Protein AF-A0A3D5GKP1-F1 (afdb_monomer_lite)

Structure (mmCIF, N/CA/C/O backbone):
data_AF-A0A3D5GKP1-F1
#
_entry.id   AF-A0A3D5GKP1-F1
#
loop_
_atom_site.group_PDB
_atom_site.id
_atom_site.type_symbol
_atom_site.label_atom_id
_atom_site.label_alt_id
_atom_site.label_comp_id
_atom_site.label_asym_id
_atom_site.label_entity_id
_atom_site.label_seq_id
_atom_site.pdbx_PDB_ins_code
_atom_site.Cartn_x
_atom_site.Cartn_y
_atom_site.Cartn_z
_atom_site.occupancy
_atom_site.B_iso_or_equiv
_atom_site.auth_seq_id
_atom_site.auth_comp_id
_atom_site.auth_asym_id
_atom_site.auth_atom_id
_atom_site.pdbx_PDB_model_num
ATOM 1 N N . MET A 1 1 ? -3.649 1.826 1.862 1.00 92.06 1 MET A N 1
ATOM 2 C CA . MET A 1 1 ? -2.564 1.734 0.867 1.00 92.06 1 MET A CA 1
ATOM 3 C C . MET A 1 1 ? -1.836 3.068 0.798 1.00 92.06 1 MET A C 1
ATOM 5 O O . MET A 1 1 ? -2.503 4.095 0.767 1.00 92.06 1 MET A O 1
ATOM 9 N N . CYS A 1 2 ? -0.503 3.052 0.825 1.00 93.12 2 CYS A N 1
ATOM 10 C CA . CYS A 1 2 ? 0.347 4.232 0.649 1.00 93.12 2 CYS A CA 1
ATOM 11 C C . CYS A 1 2 ? 1.136 4.045 -0.649 1.00 93.12 2 CYS A C 1
ATOM 13 O O . CYS A 1 2 ? 1.860 3.061 -0.780 1.00 93.12 2 CYS A O 1
ATOM 15 N N . LEU A 1 3 ? 0.930 4.939 -1.609 1.00 94.88 3 LEU A N 1
ATOM 16 C CA . LEU A 1 3 ? 1.607 4.948 -2.898 1.00 94.88 3 LEU A CA 1
ATOM 17 C C . LEU A 1 3 ? 2.667 6.040 -2.878 1.00 94.88 3 LEU A C 1
ATOM 19 O O . LEU A 1 3 ? 2.358 7.182 -2.539 1.00 94.88 3 LEU A O 1
ATOM 23 N N . VAL A 1 4 ? 3.886 5.694 -3.273 1.00 93.50 4 VAL A N 1
ATOM 24 C CA . VAL A 1 4 ? 4.948 6.659 -3.560 1.00 93.50 4 VAL A CA 1
ATOM 25 C C . VAL A 1 4 ? 5.076 6.721 -5.077 1.00 93.50 4 VAL A C 1
ATOM 27 O O . VAL A 1 4 ? 5.301 5.692 -5.710 1.00 93.50 4 VAL A O 1
ATOM 30 N N . GLY A 1 5 ? 4.855 7.901 -5.651 1.00 91.81 5 GLY A N 1
ATOM 31 C CA . GLY A 1 5 ? 5.022 8.159 -7.077 1.00 91.81 5 GLY A CA 1
ATOM 32 C C . GLY A 1 5 ? 6.491 8.159 -7.498 1.00 91.81 5 GLY A C 1
ATOM 33 O O . GLY A 1 5 ? 7.372 7.736 -6.750 1.00 91.81 5 GLY A O 1
ATOM 34 N N . ASP A 1 6 ? 6.759 8.659 -8.701 1.00 91.81 6 ASP A N 1
ATOM 35 C CA . ASP A 1 6 ? 8.131 8.787 -9.187 1.00 91.81 6 ASP A CA 1
ATOM 36 C C . ASP A 1 6 ? 8.899 9.825 -8.352 1.00 91.81 6 ASP A C 1
ATOM 38 O O . ASP A 1 6 ? 8.543 11.005 -8.311 1.00 91.81 6 ASP A O 1
ATOM 42 N N . VAL A 1 7 ? 9.915 9.358 -7.625 1.00 90.44 7 VAL A N 1
ATOM 43 C CA . VAL A 1 7 ? 10.735 10.153 -6.709 1.00 90.44 7 VAL A CA 1
ATOM 44 C C . VAL A 1 7 ? 12.189 9.738 -6.884 1.00 90.44 7 VAL A C 1
ATOM 46 O O . VAL A 1 7 ? 12.553 8.569 -6.734 1.00 90.44 7 VAL A O 1
ATOM 49 N N . GLY A 1 8 ? 13.059 10.711 -7.148 1.00 89.50 8 GLY A N 1
ATOM 50 C CA . GLY A 1 8 ? 14.488 10.453 -7.297 1.00 89.50 8 GLY A CA 1
ATOM 51 C C . GLY A 1 8 ? 15.140 9.967 -5.995 1.00 89.50 8 GLY A C 1
ATOM 52 O O . GLY A 1 8 ? 14.736 10.338 -4.893 1.00 89.50 8 GLY A O 1
ATOM 53 N N . ARG A 1 9 ? 16.236 9.200 -6.103 1.00 92.69 9 ARG A N 1
ATOM 54 C CA . ARG A 1 9 ? 16.950 8.619 -4.941 1.00 92.69 9 ARG A CA 1
ATOM 55 C C . ARG A 1 9 ? 17.294 9.653 -3.855 1.00 92.69 9 ARG A C 1
ATOM 57 O O . ARG A 1 9 ? 17.092 9.389 -2.675 1.00 92.69 9 ARG A O 1
ATOM 64 N N . PHE A 1 10 ? 17.785 10.839 -4.229 1.00 93.31 10 PHE A N 1
ATOM 65 C CA . PHE A 1 10 ? 18.143 11.897 -3.267 1.00 93.31 10 PHE A CA 1
ATOM 66 C C . PHE A 1 10 ? 16.939 12.551 -2.587 1.00 93.31 10 PHE A C 1
ATOM 68 O O . PHE A 1 10 ? 17.046 13.038 -1.463 1.00 93.31 10 PHE A O 1
ATOM 75 N N . GLU A 1 11 ? 15.805 12.625 -3.273 1.00 92.00 11 GLU A N 1
ATOM 76 C CA . GLU A 1 11 ? 14.564 13.123 -2.689 1.00 92.00 11 GLU A CA 1
ATOM 77 C C . GLU A 1 11 ? 13.995 12.091 -1.716 1.00 92.00 11 GLU A C 1
ATOM 79 O O . GLU A 1 11 ? 13.708 12.436 -0.572 1.00 92.00 11 GLU A O 1
ATOM 84 N N . LEU A 1 12 ? 14.010 10.808 -2.093 1.00 90.56 12 LEU A N 1
ATOM 85 C CA . LEU A 1 12 ? 13.636 9.711 -1.205 1.00 90.56 12 LEU A CA 1
ATOM 86 C C . LEU A 1 12 ? 14.511 9.669 0.057 1.00 90.56 12 LEU A C 1
ATOM 88 O O . LEU A 1 12 ? 13.983 9.577 1.163 1.00 90.56 12 LEU A O 1
ATOM 92 N N . LEU A 1 13 ? 15.836 9.798 -0.077 1.00 92.19 13 LEU A N 1
ATOM 93 C CA . LEU A 1 13 ? 16.758 9.840 1.067 1.00 92.19 13 LEU A CA 1
ATOM 94 C C . LEU A 1 13 ? 16.470 11.017 2.012 1.00 92.19 13 LEU A C 1
ATOM 96 O O . LEU A 1 13 ? 16.595 10.865 3.226 1.00 92.19 13 LEU A O 1
ATOM 100 N N . ARG A 1 14 ? 16.065 12.176 1.476 1.00 89.56 14 ARG A N 1
ATOM 101 C CA . ARG A 1 14 ? 15.669 13.346 2.277 1.00 89.56 14 ARG A CA 1
ATOM 102 C C . ARG A 1 14 ? 14.311 13.160 2.950 1.00 89.56 14 ARG A C 1
ATOM 104 O O . ARG A 1 14 ? 14.132 13.619 4.074 1.00 89.56 14 ARG A O 1
ATOM 111 N N . ALA A 1 15 ? 13.379 12.475 2.294 1.00 87.44 15 ALA A N 1
ATOM 112 C CA . ALA A 1 15 ? 12.059 12.183 2.839 1.00 87.44 15 ALA A CA 1
ATOM 113 C C . ALA A 1 15 ? 12.089 11.053 3.885 1.00 87.44 15 ALA A C 1
ATOM 115 O O . ALA A 1 15 ? 11.306 11.078 4.832 1.00 87.44 15 ALA A O 1
ATOM 116 N N . PHE A 1 16 ? 13.005 10.086 3.780 1.00 88.38 16 PHE A N 1
ATOM 117 C CA . PHE A 1 16 ? 13.018 8.878 4.615 1.00 88.38 16 PHE A CA 1
ATOM 118 C C . PHE A 1 16 ? 13.010 9.123 6.142 1.00 88.38 16 PHE A C 1
ATOM 120 O O . PHE A 1 16 ? 12.250 8.448 6.842 1.00 88.38 16 PHE A O 1
ATOM 127 N N . PRO A 1 17 ? 13.750 10.100 6.710 1.00 91.38 17 PRO A N 1
ATOM 128 C CA . PRO A 1 17 ? 13.677 10.400 8.143 1.00 91.38 17 PRO A CA 1
ATOM 129 C C . PRO A 1 17 ? 12.267 10.771 8.627 1.00 91.38 17 PRO A C 1
ATOM 131 O O . PRO A 1 17 ? 11.913 10.474 9.768 1.00 91.38 17 PRO A O 1
ATOM 134 N N . THR A 1 18 ? 11.443 11.365 7.756 1.00 91.69 18 THR A N 1
ATOM 135 C CA . THR A 1 18 ? 10.069 11.796 8.069 1.00 91.69 18 THR A CA 1
ATOM 136 C C . THR A 1 18 ? 9.075 10.636 8.180 1.00 91.69 18 THR A C 1
ATOM 138 O O . THR A 1 18 ? 7.956 10.818 8.662 1.00 91.69 18 THR A O 1
ATOM 141 N N . VAL A 1 19 ? 9.472 9.415 7.797 1.00 90.12 19 VAL A N 1
ATOM 142 C CA . VAL A 1 19 ? 8.650 8.209 7.988 1.00 90.12 19 VAL A CA 1
ATOM 143 C C . VAL A 1 19 ? 8.379 7.975 9.473 1.00 90.12 19 VAL A C 1
ATOM 145 O O . VAL A 1 19 ? 7.252 7.668 9.851 1.00 90.12 19 VAL A O 1
ATOM 148 N N . ARG A 1 20 ? 9.381 8.216 10.331 1.00 86.12 20 ARG A N 1
ATOM 149 C CA . ARG A 1 20 ? 9.269 8.024 11.787 1.00 86.12 20 ARG A CA 1
ATOM 150 C C . ARG A 1 20 ? 8.252 8.946 12.450 1.00 86.12 20 ARG A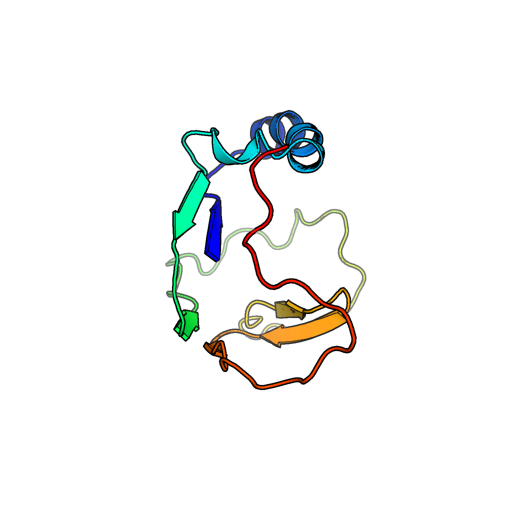 C 1
ATOM 152 O O . ARG A 1 20 ? 7.695 8.583 13.478 1.00 86.12 20 ARG A O 1
ATOM 159 N N . THR A 1 21 ? 8.037 10.129 11.883 1.00 88.94 21 THR A N 1
ATOM 160 C CA . THR A 1 21 ? 7.111 11.137 12.415 1.00 88.94 21 THR A CA 1
ATOM 161 C C . THR A 1 21 ? 5.774 11.151 11.680 1.00 88.94 21 THR A C 1
ATOM 163 O O . THR A 1 21 ? 4.896 11.931 12.027 1.00 88.94 21 THR A O 1
ATOM 166 N N . GLY A 1 22 ? 5.611 10.337 10.633 1.00 87.81 22 GLY A N 1
ATOM 167 C CA . GLY A 1 22 ? 4.426 10.363 9.777 1.00 87.81 22 GLY A CA 1
ATOM 168 C C . GLY A 1 22 ? 4.358 11.549 8.805 1.00 87.81 22 GLY A C 1
ATOM 169 O O . GLY A 1 22 ? 3.488 11.554 7.941 1.00 87.81 22 GLY A O 1
ATOM 170 N N . ALA A 1 23 ? 5.287 12.511 8.863 1.00 90.38 23 ALA A N 1
ATOM 171 C CA . ALA A 1 23 ? 5.270 13.695 7.995 1.00 90.38 23 ALA A CA 1
ATOM 172 C C . ALA A 1 23 ? 5.520 13.376 6.505 1.00 90.38 23 ALA A C 1
ATOM 174 O O . ALA A 1 23 ? 5.184 14.180 5.641 1.00 90.38 23 ALA A O 1
ATOM 175 N N . HIS A 1 24 ? 6.022 12.178 6.179 1.00 90.31 24 HIS A N 1
ATOM 176 C CA . HIS A 1 24 ? 6.116 11.694 4.793 1.00 90.31 24 HIS A CA 1
ATOM 177 C C . HIS A 1 24 ? 4.764 11.670 4.060 1.00 90.31 24 HIS A C 1
ATOM 179 O O . HIS A 1 24 ? 4.737 11.715 2.834 1.00 90.31 24 HIS A O 1
ATOM 185 N N . LEU A 1 25 ? 3.647 11.612 4.794 1.00 91.69 25 LEU A N 1
ATOM 186 C CA . LEU A 1 25 ? 2.302 11.630 4.217 1.00 91.69 25 LEU A CA 1
ATOM 187 C C . LEU A 1 25 ? 1.915 12.990 3.617 1.00 91.69 25 LEU A C 1
ATOM 189 O O . LEU A 1 25 ? 0.966 13.044 2.843 1.00 91.69 25 LEU A O 1
ATOM 193 N N . ASP A 1 26 ? 2.644 14.061 3.946 1.00 90.56 26 ASP A N 1
ATOM 194 C CA . ASP A 1 26 ? 2.431 15.403 3.387 1.00 90.56 26 ASP A CA 1
ATOM 195 C C . ASP A 1 26 ? 3.261 15.639 2.106 1.00 90.56 26 ASP A C 1
ATOM 197 O O . ASP A 1 26 ? 3.198 16.710 1.500 1.00 90.56 26 ASP A O 1
ATOM 201 N N . HIS A 1 27 ? 4.065 14.656 1.682 1.00 90.44 27 HIS A N 1
ATOM 202 C CA . HIS A 1 27 ? 4.883 14.755 0.477 1.00 90.44 27 HIS A CA 1
ATOM 203 C C . HIS A 1 27 ? 4.002 14.724 -0.787 1.00 90.44 27 HIS A C 1
ATOM 205 O O . HIS A 1 27 ? 3.158 13.837 -0.908 1.00 90.44 27 HIS A O 1
ATOM 211 N N . PRO A 1 28 ? 4.216 15.609 -1.781 1.00 92.75 28 PRO A N 1
ATOM 212 C CA . PRO A 1 28 ? 3.340 15.707 -2.956 1.00 92.75 28 PRO A CA 1
ATOM 213 C C . PRO A 1 28 ? 3.313 14.436 -3.816 1.00 92.75 28 PRO A C 1
ATOM 215 O O . PRO A 1 28 ? 2.311 14.145 -4.460 1.00 92.75 28 PRO A O 1
ATOM 218 N N . ALA A 1 29 ? 4.400 13.662 -3.814 1.00 94.38 29 ALA A N 1
ATOM 219 C CA . ALA A 1 29 ? 4.464 12.371 -4.499 1.00 94.38 29 ALA A CA 1
ATOM 220 C C . ALA A 1 29 ? 3.854 11.201 -3.696 1.00 94.38 29 ALA A C 1
ATOM 222 O O . ALA A 1 29 ? 3.917 10.065 -4.155 1.00 94.38 29 ALA A O 1
ATOM 223 N N . VAL A 1 30 ? 3.303 11.432 -2.499 1.00 94.56 30 VAL A N 1
ATOM 224 C CA . VAL A 1 30 ? 2.680 10.385 -1.677 1.00 94.56 30 VAL A CA 1
ATOM 225 C C . VAL A 1 30 ? 1.162 10.486 -1.764 1.00 94.56 30 VAL A C 1
ATOM 227 O O . VAL A 1 30 ? 0.574 11.534 -1.527 1.00 94.56 30 VAL A O 1
ATOM 230 N N . THR A 1 31 ? 0.506 9.371 -2.082 1.00 95.69 31 THR A N 1
ATOM 231 C CA . THR A 1 31 ? -0.959 9.262 -2.101 1.00 95.69 31 THR A CA 1
ATOM 232 C C . THR A 1 31 ? -1.414 8.181 -1.130 1.00 95.69 31 THR A C 1
ATOM 234 O O . THR A 1 31 ? -0.922 7.052 -1.160 1.00 95.69 31 THR A O 1
ATOM 237 N N . THR A 1 32 ? -2.387 8.500 -0.275 1.00 95.12 32 THR A N 1
ATOM 238 C CA . THR A 1 32 ? -2.997 7.528 0.641 1.00 95.12 32 THR A CA 1
ATOM 239 C C . THR A 1 32 ? -4.407 7.174 0.192 1.00 95.12 32 THR A C 1
ATOM 241 O O . THR A 1 32 ? -5.231 8.040 -0.084 1.00 95.12 32 THR A O 1
ATOM 244 N N . LEU A 1 33 ? -4.688 5.875 0.118 1.00 94.50 33 LEU A N 1
ATOM 245 C CA . LEU A 1 33 ? -5.989 5.337 -0.271 1.00 94.50 33 LEU A CA 1
ATOM 246 C C . LEU A 1 33 ? -6.485 4.368 0.799 1.00 94.50 33 LEU A C 1
ATOM 248 O O . LEU A 1 33 ? -5.737 3.500 1.267 1.00 94.50 33 LEU A O 1
ATOM 252 N N . ARG A 1 34 ? -7.760 4.480 1.171 1.00 94.12 34 ARG A N 1
ATOM 253 C CA . ARG A 1 34 ? -8.436 3.492 2.015 1.00 94.12 34 ARG A CA 1
ATOM 254 C C . ARG A 1 34 ? -9.165 2.499 1.118 1.00 94.12 34 ARG A C 1
ATOM 256 O O . ARG A 1 34 ? -10.079 2.883 0.402 1.00 94.12 34 ARG A O 1
ATOM 263 N N . VAL A 1 35 ? -8.758 1.237 1.185 1.00 94.62 35 VAL A N 1
ATOM 264 C CA . VAL A 1 35 ? -9.296 0.137 0.374 1.00 94.62 35 VAL A CA 1
ATOM 265 C C . VAL A 1 35 ? -9.433 -1.114 1.241 1.00 94.62 35 VAL A C 1
ATOM 267 O O . VAL A 1 35 ? -8.700 -1.256 2.221 1.00 94.62 35 VAL A O 1
ATOM 270 N N . SER A 1 36 ? -10.374 -1.997 0.907 1.00 96.19 36 SER A N 1
ATOM 271 C CA . SER A 1 36 ? -10.522 -3.321 1.535 1.00 96.19 36 SER A CA 1
ATOM 272 C C . SER A 1 36 ? -9.924 -4.448 0.695 1.00 96.19 36 SER A C 1
ATOM 274 O O . SER A 1 36 ? -9.658 -5.517 1.232 1.00 96.19 36 SER A O 1
ATOM 276 N N . GLU A 1 37 ? -9.700 -4.204 -0.591 1.00 97.56 37 GLU A N 1
ATOM 277 C CA . GLU A 1 37 ? -9.160 -5.148 -1.564 1.00 97.56 37 GLU A CA 1
ATOM 278 C C . GLU A 1 37 ? -8.331 -4.372 -2.590 1.00 97.56 37 GLU A C 1
ATOM 280 O O . GLU A 1 37 ? -8.674 -3.234 -2.926 1.00 97.56 37 GLU A O 1
ATOM 285 N N . VAL A 1 38 ? -7.211 -4.948 -3.022 1.00 97.19 38 VAL A N 1
ATOM 286 C CA . VAL A 1 38 ? -6.358 -4.38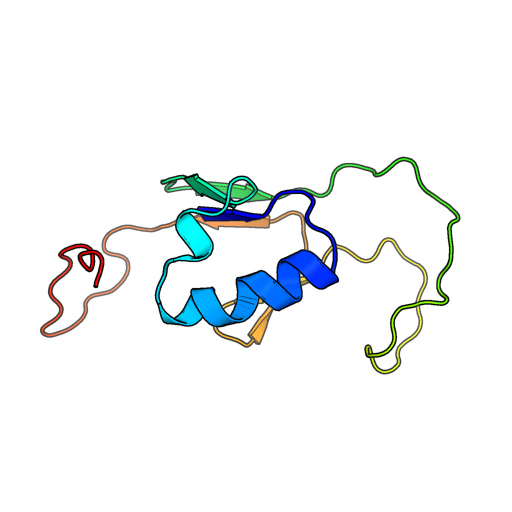5 -4.068 1.00 97.19 38 VAL A CA 1
ATOM 287 C C . VAL A 1 38 ? -5.719 -5.495 -4.890 1.00 97.19 38 VAL A C 1
ATOM 289 O O . VAL A 1 38 ? -5.121 -6.417 -4.333 1.00 97.19 38 VAL A O 1
ATOM 292 N N . ASP A 1 39 ? -5.804 -5.344 -6.206 1.00 96.50 39 ASP A N 1
ATOM 293 C CA . ASP A 1 39 ? -5.081 -6.147 -7.183 1.00 96.50 39 ASP A CA 1
ATOM 294 C C . ASP A 1 39 ? -3.840 -5.385 -7.639 1.00 96.50 39 ASP A C 1
ATOM 296 O O . ASP A 1 39 ? -3.902 -4.206 -7.996 1.00 96.50 39 ASP A O 1
ATOM 300 N N . LEU A 1 40 ? -2.695 -6.055 -7.583 1.00 93.56 40 LEU A N 1
ATOM 301 C CA . LEU A 1 40 ? -1.411 -5.515 -7.995 1.00 93.56 40 LEU A CA 1
ATOM 302 C C . LEU A 1 40 ? -0.887 -6.341 -9.161 1.00 93.56 40 LEU A C 1
ATOM 304 O O . LEU A 1 40 ? -0.690 -7.548 -9.035 1.00 93.56 40 LEU A O 1
ATOM 308 N N . GLU A 1 41 ? -0.602 -5.673 -10.271 1.00 92.00 41 GLU A N 1
ATOM 309 C CA . GLU A 1 41 ? -0.071 -6.282 -11.485 1.00 92.00 41 GLU A CA 1
ATOM 310 C C . GLU A 1 41 ? 1.098 -5.451 -12.010 1.00 92.00 41 GLU A C 1
ATOM 312 O O . GLU A 1 41 ? 1.147 -4.231 -11.833 1.00 92.00 41 GLU A O 1
ATOM 317 N N . LEU A 1 42 ? 2.054 -6.116 -12.658 1.00 88.25 42 LEU A N 1
ATOM 318 C CA . LEU A 1 42 ? 3.125 -5.428 -13.360 1.00 88.25 42 LEU A CA 1
ATOM 319 C C . LEU A 1 42 ? 2.651 -5.124 -14.781 1.00 88.25 42 LEU A C 1
ATOM 321 O O . LEU A 1 42 ? 2.425 -6.041 -15.570 1.00 88.25 42 LEU A O 1
ATOM 325 N N . LEU A 1 43 ? 2.526 -3.841 -15.112 1.00 84.38 43 LEU A N 1
ATOM 326 C CA . LEU A 1 43 ? 2.324 -3.444 -16.499 1.00 84.38 43 LEU A CA 1
ATOM 327 C C . LEU A 1 43 ? 3.633 -3.651 -17.272 1.00 84.38 43 LEU A C 1
ATOM 329 O O . LEU A 1 43 ? 4.697 -3.336 -16.733 1.00 84.38 43 LEU A O 1
ATOM 333 N N . PRO A 1 44 ? 3.584 -4.141 -18.523 1.00 72.62 44 PRO A N 1
ATOM 334 C CA . PRO A 1 44 ? 4.768 -4.221 -19.364 1.00 72.62 44 PRO A CA 1
ATOM 335 C C . PRO A 1 44 ? 5.380 -2.825 -19.506 1.00 72.62 44 PRO A C 1
ATOM 337 O O . PRO A 1 44 ? 4.805 -1.938 -20.138 1.00 72.62 44 PRO A O 1
ATOM 340 N N . SER A 1 45 ? 6.542 -2.603 -18.901 1.00 62.53 45 SER A N 1
ATOM 341 C CA . SER A 1 45 ? 7.382 -1.463 -19.241 1.00 62.53 45 SER A CA 1
ATOM 342 C C . SER A 1 45 ? 8.005 -1.777 -20.595 1.00 62.53 45 SER A C 1
ATOM 344 O O . SER A 1 45 ? 8.673 -2.798 -20.712 1.00 62.53 45 SER A O 1
ATOM 346 N N . GLY A 1 46 ? 7.785 -0.945 -21.615 1.00 49.09 46 GLY A N 1
ATOM 347 C CA . GLY A 1 46 ? 8.352 -1.116 -22.963 1.00 49.09 46 GLY A CA 1
ATOM 348 C C . GLY A 1 46 ? 9.871 -0.910 -23.034 1.00 49.09 46 GLY A C 1
ATOM 349 O O . GLY A 1 46 ? 10.343 -0.153 -23.874 1.00 49.09 46 GLY A O 1
ATOM 350 N N . VAL A 1 47 ? 10.617 -1.527 -22.120 1.00 49.44 47 VAL A N 1
ATOM 351 C CA . VAL A 1 47 ? 12.072 -1.474 -21.996 1.00 49.44 47 VAL A CA 1
ATOM 352 C C . VAL A 1 47 ? 12.560 -2.900 -21.751 1.00 49.44 47 VAL A C 1
ATOM 354 O O . VAL A 1 47 ? 12.992 -3.259 -20.658 1.00 49.44 47 VAL A O 1
ATOM 357 N N . ASP A 1 48 ? 12.451 -3.726 -22.784 1.00 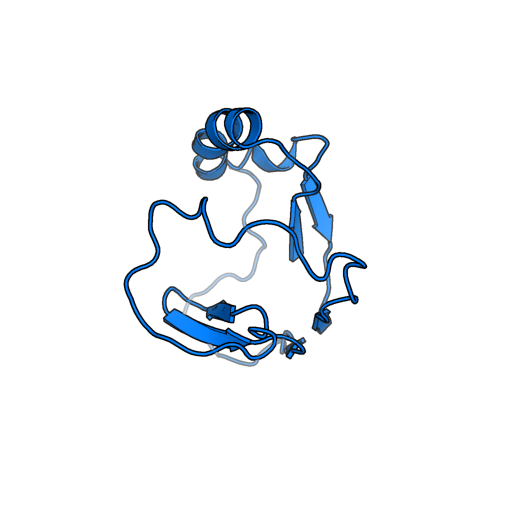49.25 48 ASP A N 1
ATOM 358 C CA . ASP A 1 48 ? 13.473 -4.740 -22.998 1.00 49.25 48 ASP A CA 1
ATOM 359 C C . ASP A 1 48 ? 14.778 -3.956 -23.302 1.00 49.25 48 ASP A C 1
ATOM 361 O O . ASP A 1 48 ? 14.746 -2.980 -24.053 1.00 49.25 48 ASP A O 1
ATOM 365 N N . ASP A 1 49 ? 15.904 -4.319 -22.681 1.00 45.50 49 ASP A N 1
ATOM 366 C CA . ASP A 1 49 ? 17.277 -3.935 -23.085 1.00 45.50 49 ASP A CA 1
ATOM 367 C C . ASP A 1 49 ? 18.014 -2.711 -22.478 1.00 45.50 49 ASP A C 1
ATOM 369 O O . ASP A 1 49 ? 18.961 -2.237 -23.104 1.00 45.50 49 ASP A O 1
ATOM 373 N N . LEU A 1 50 ? 17.750 -2.230 -21.250 1.00 46.41 50 LEU A N 1
ATOM 374 C CA . LEU A 1 50 ? 18.677 -1.270 -20.599 1.00 46.41 50 LEU A CA 1
ATOM 375 C C . LEU A 1 50 ? 19.183 -1.697 -19.204 1.00 46.41 50 LEU A C 1
ATOM 377 O O . LEU A 1 50 ? 18.543 -1.471 -18.183 1.00 46.41 50 LEU A O 1
ATOM 381 N N . ASP A 1 51 ? 20.411 -2.230 -19.240 1.00 40.78 51 ASP A N 1
ATOM 382 C CA . ASP A 1 51 ? 21.495 -2.227 -18.240 1.00 40.78 51 ASP A CA 1
ATOM 383 C C . ASP A 1 51 ? 21.292 -2.973 -16.900 1.00 40.78 51 ASP A C 1
ATOM 385 O O . ASP A 1 51 ? 20.918 -2.404 -15.873 1.00 40.78 51 ASP A O 1
ATOM 389 N N . GLU A 1 52 ? 21.694 -4.252 -16.884 1.00 44.03 52 GLU A N 1
ATOM 390 C CA . GLU A 1 52 ? 21.890 -5.090 -15.684 1.00 44.03 52 GLU A CA 1
ATOM 391 C C . GLU A 1 52 ? 22.989 -4.570 -14.716 1.00 44.03 52 GLU A C 1
ATOM 393 O O . GLU A 1 52 ? 23.249 -5.183 -13.679 1.00 44.03 52 GLU A O 1
ATOM 398 N N . GLY A 1 53 ? 23.657 -3.448 -15.007 1.00 36.03 53 GLY A N 1
ATOM 399 C CA . GLY A 1 53 ? 24.895 -3.040 -14.338 1.00 36.03 53 GLY A CA 1
ATOM 400 C C . GLY A 1 53 ? 24.806 -2.229 -13.035 1.00 36.03 53 GLY A C 1
ATOM 401 O O . GLY A 1 53 ? 25.852 -2.012 -12.425 1.00 36.03 53 GLY A O 1
ATOM 402 N N . ASN A 1 54 ? 23.640 -1.751 -12.569 1.00 38.12 54 ASN A N 1
ATOM 403 C CA . ASN A 1 54 ? 23.611 -0.710 -11.512 1.00 38.12 54 ASN A CA 1
ATOM 404 C C . ASN A 1 54 ? 22.780 -1.002 -10.245 1.00 38.12 54 ASN A C 1
ATOM 406 O O . ASN A 1 54 ? 22.309 -0.075 -9.574 1.00 38.12 54 ASN A O 1
ATOM 410 N N . LEU A 1 55 ? 22.636 -2.269 -9.855 1.00 43.69 55 LEU A N 1
ATOM 411 C CA . LEU A 1 55 ? 22.158 -2.623 -8.513 1.00 43.69 55 LEU A CA 1
ATOM 412 C C . LEU A 1 55 ? 23.334 -3.004 -7.611 1.00 43.69 55 LEU A C 1
ATOM 414 O O . LEU A 1 55 ? 23.644 -4.170 -7.383 1.00 43.69 55 LEU A O 1
ATOM 418 N N . ILE A 1 56 ? 23.982 -1.979 -7.059 1.00 34.19 56 ILE A N 1
ATOM 419 C CA . ILE A 1 56 ? 24.882 -2.123 -5.913 1.00 34.19 56 ILE A CA 1
ATOM 420 C C . ILE A 1 56 ? 24.019 -2.556 -4.714 1.00 34.19 56 ILE A C 1
ATOM 422 O O . ILE A 1 56 ? 23.399 -1.713 -4.068 1.00 34.19 56 ILE A O 1
ATOM 426 N N . GLY A 1 57 ? 23.920 -3.867 -4.456 1.00 36.34 57 GLY A N 1
ATOM 427 C CA . GLY A 1 57 ? 23.349 -4.392 -3.206 1.00 36.34 57 GLY A CA 1
ATOM 428 C C . GLY A 1 57 ? 22.384 -5.583 -3.267 1.00 36.34 57 GLY A C 1
ATOM 429 O O . GLY A 1 57 ? 21.664 -5.775 -2.294 1.00 36.34 57 GLY A O 1
ATOM 430 N N . ALA A 1 58 ? 22.335 -6.382 -4.337 1.00 43.72 58 ALA A N 1
ATOM 431 C CA . ALA A 1 58 ? 21.600 -7.652 -4.315 1.00 43.72 58 ALA A CA 1
ATOM 432 C C . ALA A 1 58 ? 22.544 -8.818 -4.634 1.00 43.72 58 ALA A C 1
ATOM 434 O O . ALA A 1 58 ? 22.983 -9.014 -5.764 1.00 43.72 58 ALA A O 1
ATOM 435 N N . GLU A 1 59 ? 22.894 -9.569 -3.600 1.00 42.31 59 GLU A N 1
ATOM 436 C CA . GLU A 1 59 ? 23.695 -10.784 -3.677 1.00 42.31 59 GLU A CA 1
ATOM 437 C C . GLU A 1 59 ? 23.074 -11.889 -4.563 1.00 42.31 59 GLU A C 1
ATOM 439 O O . GLU A 1 59 ? 21.993 -12.403 -4.297 1.00 42.31 59 GLU A O 1
ATOM 444 N N . SER A 1 60 ? 23.835 -12.252 -5.606 1.00 46.03 60 SER A N 1
ATOM 445 C CA . SER A 1 60 ? 24.026 -13.576 -6.236 1.00 46.03 60 SER A CA 1
ATOM 446 C C . SER A 1 60 ? 22.824 -14.509 -6.480 1.00 46.03 60 SER A C 1
ATOM 448 O O . SER A 1 60 ? 22.356 -15.186 -5.567 1.00 46.03 60 SER A O 1
ATOM 450 N N . GLY A 1 61 ? 22.487 -14.724 -7.763 1.00 35.62 61 GLY A N 1
ATOM 451 C CA . GLY A 1 61 ? 21.774 -15.926 -8.223 1.00 35.62 61 GLY A CA 1
ATOM 452 C C . GLY A 1 61 ? 21.121 -15.809 -9.608 1.00 35.62 61 GLY A C 1
ATOM 453 O O . GLY A 1 61 ? 20.026 -15.282 -9.732 1.00 35.62 61 GLY A O 1
ATOM 454 N N . HIS A 1 62 ? 21.796 -16.331 -10.633 1.00 41.34 62 HIS A N 1
ATOM 455 C CA . HIS A 1 62 ? 21.388 -16.482 -12.037 1.00 41.34 62 HIS A CA 1
ATOM 456 C C . HIS A 1 62 ? 19.915 -16.896 -12.278 1.00 41.34 62 HIS A C 1
ATOM 458 O O . HIS A 1 62 ? 19.513 -17.956 -11.804 1.00 41.34 62 HIS A O 1
ATOM 464 N N . SER A 1 63 ? 19.167 -16.157 -13.115 1.00 40.25 63 SER A N 1
ATOM 465 C CA . SER A 1 63 ? 18.440 -16.684 -14.296 1.00 40.25 63 SER A CA 1
ATOM 466 C C . SER A 1 63 ? 17.506 -15.627 -14.912 1.00 40.25 63 SER A C 1
ATOM 468 O O . SER A 1 63 ? 16.647 -15.048 -14.249 1.00 40.25 63 SER A O 1
ATOM 470 N N . SER A 1 64 ? 17.679 -15.416 -16.213 1.00 46.88 64 SER A N 1
ATOM 471 C CA . SER A 1 64 ? 16.946 -14.543 -17.127 1.00 46.88 64 SER A CA 1
ATOM 472 C C . SER A 1 64 ? 15.524 -15.047 -17.415 1.00 46.88 64 SER A C 1
ATOM 474 O O . SER A 1 64 ? 15.250 -15.690 -18.430 1.00 46.88 64 SER A O 1
ATOM 476 N N . SER A 1 65 ? 14.593 -14.76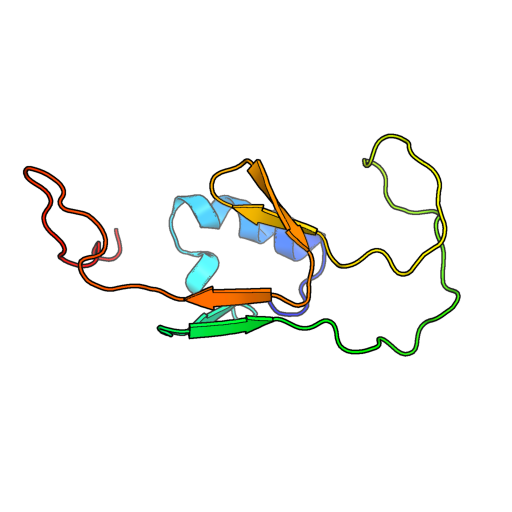7 -16.516 1.00 41.34 65 SER A N 1
ATOM 477 C CA . SER A 1 65 ? 13.151 -14.840 -16.767 1.00 41.34 65 SER A CA 1
ATOM 478 C C . SER A 1 65 ? 12.531 -13.651 -16.063 1.00 41.34 65 SER A C 1
ATOM 480 O O . SER A 1 65 ? 12.870 -13.452 -14.901 1.00 41.34 65 SER A O 1
ATOM 482 N N . HIS A 1 66 ? 11.694 -12.863 -16.752 1.00 46.97 66 HIS A N 1
ATOM 483 C CA . HIS A 1 66 ? 10.932 -11.729 -16.206 1.00 46.97 66 HIS A CA 1
ATOM 484 C C . HIS A 1 66 ? 10.690 -11.893 -14.700 1.00 46.97 66 HIS A C 1
ATOM 486 O O . HIS A 1 66 ? 9.823 -12.661 -14.278 1.00 46.97 66 HIS A O 1
ATOM 492 N N . HIS A 1 67 ? 11.541 -11.253 -13.895 1.00 48.53 67 HIS A N 1
ATOM 493 C CA . HIS A 1 67 ? 11.598 -11.472 -12.458 1.00 48.53 67 HIS A CA 1
ATOM 494 C C . HIS A 1 67 ? 10.332 -10.844 -11.885 1.00 48.53 67 HIS A C 1
ATOM 496 O O . HIS A 1 67 ? 10.271 -9.627 -11.716 1.00 48.53 67 HIS A O 1
ATOM 502 N N . LEU A 1 68 ? 9.285 -11.647 -11.679 1.00 66.00 68 LEU A N 1
ATOM 503 C CA . LEU A 1 68 ? 8.033 -11.188 -11.088 1.00 66.00 68 LEU A CA 1
ATOM 504 C C . LEU A 1 68 ? 8.370 -10.362 -9.841 1.00 66.00 68 LEU A C 1
ATOM 506 O O . LEU A 1 68 ? 9.094 -10.838 -8.963 1.00 66.00 68 LEU A O 1
ATOM 510 N N . ALA A 1 69 ? 7.908 -9.111 -9.789 1.00 82.69 69 ALA A N 1
ATOM 511 C CA . ALA A 1 69 ? 8.329 -8.182 -8.745 1.00 82.69 69 ALA A CA 1
ATOM 512 C C . ALA A 1 69 ? 8.022 -8.778 -7.364 1.00 82.69 69 ALA A C 1
ATOM 514 O O . ALA A 1 69 ? 6.869 -9.079 -7.049 1.00 82.69 69 ALA A O 1
ATOM 515 N N . ARG A 1 70 ? 9.070 -9.008 -6.565 1.00 89.69 70 ARG A N 1
ATOM 516 C CA . ARG A 1 70 ? 8.979 -9.730 -5.293 1.00 89.69 70 ARG A CA 1
ATOM 517 C C . ARG A 1 70 ? 8.325 -8.868 -4.218 1.00 89.69 70 ARG A C 1
ATOM 519 O O . ARG A 1 70 ? 8.683 -7.709 -4.027 1.00 89.69 70 ARG A O 1
ATOM 526 N N . LEU A 1 71 ? 7.425 -9.476 -3.461 1.00 92.00 71 LEU A N 1
ATOM 527 C CA . LEU A 1 71 ? 6.682 -8.861 -2.370 1.00 92.00 71 LEU A CA 1
ATOM 528 C C . LEU A 1 71 ? 7.223 -9.310 -1.015 1.00 92.00 71 LEU A C 1
ATOM 530 O O . LEU A 1 71 ? 7.663 -10.454 -0.843 1.00 92.00 71 LEU A O 1
ATOM 534 N N . ARG A 1 72 ? 7.133 -8.411 -0.036 1.00 93.25 72 ARG A N 1
ATOM 535 C CA . ARG A 1 72 ? 7.403 -8.687 1.377 1.00 93.25 72 ARG A CA 1
ATOM 536 C C . ARG A 1 72 ? 6.173 -8.380 2.225 1.00 93.25 72 ARG A C 1
ATOM 538 O O . ARG A 1 72 ? 5.470 -7.414 1.941 1.00 93.25 72 ARG A O 1
ATOM 545 N N . ALA A 1 73 ? 5.962 -9.172 3.269 1.00 93.69 73 ALA A N 1
ATOM 546 C CA . ALA A 1 73 ? 4.919 -8.981 4.272 1.00 93.69 73 ALA A CA 1
ATOM 547 C C . ALA A 1 73 ? 5.503 -9.268 5.657 1.00 93.69 73 ALA A C 1
ATOM 549 O O . ALA A 1 73 ? 6.286 -10.201 5.815 1.00 93.69 73 ALA A O 1
ATOM 550 N N . ASP A 1 74 ? 5.174 -8.429 6.638 1.00 92.56 74 ASP A N 1
ATOM 551 C CA . ASP A 1 74 ? 5.610 -8.566 8.037 1.00 92.56 74 ASP A CA 1
ATOM 552 C C . ASP A 1 74 ? 7.132 -8.738 8.235 1.00 92.56 74 ASP A C 1
ATOM 554 O O . ASP A 1 74 ? 7.593 -9.330 9.206 1.00 92.56 74 ASP A O 1
ATOM 558 N N . GLY A 1 75 ? 7.929 -8.185 7.313 1.00 92.50 75 GLY A N 1
ATOM 559 C CA . GLY A 1 75 ? 9.394 -8.275 7.307 1.00 92.50 75 GLY A CA 1
ATOM 560 C C . GLY A 1 75 ? 9.961 -9.433 6.477 1.00 92.50 75 GLY A C 1
ATOM 561 O O . GLY A 1 75 ? 11.124 -9.381 6.077 1.00 92.50 75 GLY A O 1
ATOM 562 N N . GLU A 1 76 ? 9.141 -10.410 6.100 1.00 94.44 76 GLU A N 1
ATOM 563 C CA . GLU A 1 76 ? 9.561 -11.632 5.412 1.00 94.44 76 GLU A CA 1
ATOM 564 C C . GLU A 1 76 ? 9.211 -11.625 3.914 1.00 94.44 76 GLU A C 1
ATOM 566 O O . GLU A 1 76 ? 8.340 -10.868 3.471 1.00 94.44 76 GLU A O 1
ATOM 571 N N . PRO A 1 77 ? 9.883 -12.443 3.082 1.00 92.62 77 PRO A N 1
ATOM 572 C CA . PRO A 1 77 ? 9.425 -12.709 1.725 1.00 92.62 77 PRO A CA 1
ATOM 573 C C . PRO A 1 77 ? 8.009 -13.289 1.718 1.00 92.62 77 PRO A C 1
ATOM 575 O O . PRO A 1 77 ? 7.734 -14.256 2.419 1.00 92.62 77 PRO A O 1
ATOM 578 N N . PHE A 1 78 ? 7.133 -12.728 0.888 1.00 90.75 78 PHE A N 1
ATOM 579 C CA . PHE A 1 78 ? 5.717 -13.095 0.864 1.00 90.75 78 PHE A CA 1
ATOM 580 C C . PHE A 1 78 ? 5.287 -13.747 -0.452 1.00 90.75 78 PHE A C 1
ATOM 582 O O . PHE A 1 78 ? 4.576 -14.745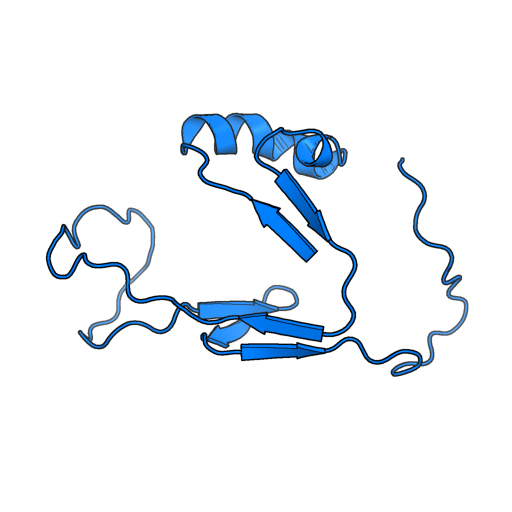 -0.447 1.00 90.75 78 PHE A O 1
ATOM 589 N N . GLY A 1 79 ? 5.741 -13.207 -1.585 1.00 90.88 79 GLY A N 1
ATOM 590 C CA . GLY A 1 79 ? 5.337 -13.684 -2.906 1.00 90.88 79 GLY A CA 1
ATOM 591 C C . GLY A 1 79 ? 5.887 -12.807 -4.021 1.00 90.88 79 GLY A C 1
ATOM 592 O O . GLY A 1 79 ? 6.938 -12.184 -3.862 1.00 90.88 79 GLY A O 1
ATOM 593 N N . SER A 1 80 ? 5.171 -12.735 -5.135 1.00 91.81 80 SER A N 1
ATOM 594 C CA . SER A 1 80 ? 5.488 -11.862 -6.263 1.00 91.81 80 SER A CA 1
ATOM 595 C C . SER A 1 80 ? 4.210 -11.338 -6.914 1.00 91.81 80 SER A C 1
ATOM 597 O O . SER A 1 80 ? 3.128 -11.854 -6.648 1.00 91.81 80 SER A O 1
ATOM 599 N N . LEU A 1 81 ? 4.331 -10.324 -7.767 1.00 91.38 81 LEU A N 1
ATOM 600 C CA . LEU A 1 81 ? 3.235 -9.904 -8.642 1.00 91.38 81 LEU A CA 1
ATOM 601 C C . LEU A 1 81 ? 2.946 -10.963 -9.733 1.00 91.38 81 LEU A C 1
ATOM 603 O O . LEU A 1 81 ? 3.874 -11.675 -10.122 1.00 91.38 81 LEU A O 1
ATOM 607 N N . PRO A 1 82 ? 1.709 -11.054 -10.259 1.00 93.25 82 PRO A N 1
ATOM 608 C CA . PRO A 1 82 ? 0.517 -10.362 -9.774 1.00 93.25 82 PRO A CA 1
ATOM 609 C C . PRO A 1 82 ? 0.036 -10.922 -8.426 1.00 93.25 82 PRO A C 1
ATOM 611 O O . PRO A 1 82 ? 0.223 -12.103 -8.133 1.00 93.25 82 PRO A O 1
ATOM 614 N N . CYS A 1 83 ? -0.582 -10.080 -7.598 1.00 94.25 83 CYS A N 1
ATOM 615 C CA . CYS A 1 83 ? -1.160 -10.516 -6.326 1.00 94.25 83 CYS A CA 1
ATOM 616 C C . CYS A 1 83 ? -2.421 -9.733 -5.951 1.00 94.25 83 CYS A C 1
ATOM 618 O O . CYS A 1 83 ? -2.509 -8.534 -6.214 1.00 94.25 83 CYS A O 1
ATOM 620 N N . THR A 1 84 ? -3.325 -10.387 -5.223 1.00 96.81 84 THR A N 1
ATOM 621 C CA . THR A 1 84 ? -4.489 -9.750 -4.593 1.00 96.81 84 THR A CA 1
ATOM 622 C C . THR A 1 84 ? -4.293 -9.696 -3.081 1.00 96.81 84 THR A C 1
ATOM 624 O O . THR A 1 84 ? -3.969 -10.704 -2.447 1.00 96.81 84 THR A O 1
ATOM 627 N N . LEU A 1 85 ? -4.501 -8.524 -2.484 1.00 95.69 85 LEU A N 1
ATOM 628 C CA . LEU A 1 85 ? -4.437 -8.307 -1.038 1.00 95.69 85 LEU A CA 1
ATOM 629 C C . LEU A 1 85 ? -5.824 -7.910 -0.524 1.00 95.69 85 LEU A C 1
ATOM 631 O O . LEU A 1 85 ? -6.385 -6.907 -0.961 1.00 95.69 85 LEU A O 1
ATOM 635 N N . VAL A 1 86 ? -6.358 -8.664 0.443 1.00 97.06 86 VAL A N 1
ATOM 636 C CA . VAL A 1 86 ? -7.705 -8.453 1.002 1.00 97.06 86 VAL A CA 1
ATOM 637 C C . VAL A 1 86 ? -7.642 -8.251 2.512 1.00 97.06 86 VAL A C 1
ATOM 639 O O . VAL A 1 86 ? -7.040 -9.037 3.243 1.00 97.06 86 VAL A O 1
ATOM 642 N N . THR A 1 87 ? -8.327 -7.222 3.002 1.00 95.38 87 THR A N 1
ATOM 643 C CA . THR A 1 87 ? -8.581 -7.024 4.431 1.00 95.38 87 THR A CA 1
ATOM 644 C C . THR A 1 87 ? -9.855 -7.759 4.825 1.00 95.38 87 THR A C 1
ATOM 646 O O . THR A 1 87 ? -10.918 -7.516 4.258 1.00 95.38 87 THR A O 1
ATOM 649 N N . ARG A 1 88 ? -9.778 -8.620 5.845 1.00 95.81 88 ARG A N 1
ATOM 650 C CA . ARG A 1 88 ? -10.941 -9.323 6.407 1.00 95.81 88 ARG A CA 1
ATOM 651 C C . ARG A 1 88 ? -11.308 -8.742 7.780 1.00 95.81 88 ARG A C 1
ATOM 653 O O . ARG A 1 88 ? -10.615 -9.031 8.758 1.00 95.81 88 ARG A O 1
ATOM 660 N N . PRO A 1 89 ? -12.375 -7.927 7.890 1.00 90.38 89 PRO A N 1
ATOM 661 C CA . PRO A 1 89 ? -12.836 -7.420 9.180 1.00 90.38 89 PRO A CA 1
ATOM 662 C C . PRO A 1 89 ? -13.180 -8.567 10.136 1.00 90.38 89 PRO A C 1
ATOM 664 O O . PRO A 1 89 ? -13.806 -9.545 9.733 1.00 90.38 89 PRO A O 1
ATOM 667 N N . GLY A 1 90 ? -12.763 -8.454 11.399 1.00 89.50 90 GLY A N 1
ATOM 668 C CA . GLY A 1 90 ? -13.036 -9.473 12.419 1.00 89.50 90 GLY A CA 1
ATOM 669 C C . GLY A 1 90 ? -12.299 -10.803 12.218 1.00 89.50 90 GLY A C 1
ATOM 670 O O . GLY A 1 90 ? -12.691 -11.801 12.814 1.00 89.50 90 GLY A O 1
ATOM 671 N N . ALA A 1 91 ? -11.244 -10.842 11.395 1.00 92.62 91 ALA A N 1
ATOM 672 C CA . ALA A 1 91 ? -10.478 -12.067 11.150 1.00 92.62 91 ALA A CA 1
ATOM 673 C C . ALA A 1 91 ? -9.758 -12.613 12.394 1.00 92.62 91 ALA A C 1
ATOM 675 O O . ALA A 1 91 ? -9.458 -13.802 12.450 1.00 92.62 91 ALA A O 1
ATOM 676 N N . LEU A 1 92 ? -9.474 -11.757 13.379 1.00 91.00 92 LEU A N 1
ATOM 677 C CA . LEU A 1 92 ? -8.779 -12.113 14.610 1.00 91.00 92 LEU A CA 1
ATOM 678 C C . LEU A 1 92 ? -9.440 -11.431 15.807 1.00 91.00 92 LEU A C 1
ATOM 680 O O . LEU A 1 92 ? -9.853 -10.273 15.729 1.00 91.00 92 LEU A O 1
ATOM 684 N N . TRP A 1 93 ? -9.487 -12.150 16.925 1.00 90.38 93 TRP A N 1
ATOM 685 C CA . TRP A 1 93 ? -9.881 -11.613 18.222 1.00 90.38 93 TRP A CA 1
ATOM 686 C C . TRP A 1 93 ? -8.620 -11.267 19.004 1.00 90.38 93 TRP A C 1
ATOM 688 O O . TRP A 1 93 ? -7.763 -12.124 19.208 1.00 90.38 93 TRP A O 1
ATOM 698 N N . ILE A 1 94 ? -8.507 -10.015 19.443 1.00 89.75 94 ILE A N 1
ATOM 699 C CA . ILE A 1 94 ? -7.355 -9.531 20.205 1.00 89.75 94 ILE A CA 1
ATOM 700 C C . ILE A 1 94 ? -7.850 -9.088 21.580 1.00 89.75 94 ILE A C 1
ATOM 702 O O . ILE A 1 94 ? -8.690 -8.193 21.687 1.00 89.75 94 ILE A O 1
ATOM 706 N N . ALA A 1 95 ? -7.342 -9.717 22.640 1.00 92.88 95 ALA A N 1
ATOM 707 C CA . ALA A 1 95 ? -7.701 -9.354 24.006 1.00 92.88 95 ALA A CA 1
ATOM 708 C C . ALA A 1 95 ? -7.232 -7.923 24.330 1.00 92.88 95 ALA A C 1
ATOM 710 O O . ALA A 1 95 ? -6.065 -7.591 24.140 1.00 92.88 95 ALA A O 1
ATOM 711 N N . GLY A 1 96 ? -8.141 -7.079 24.827 1.00 86.25 96 GLY A N 1
ATOM 712 C CA . GLY A 1 96 ? -7.822 -5.727 25.305 1.00 86.25 96 GLY A CA 1
ATOM 713 C C . GLY A 1 96 ? -7.489 -4.686 24.226 1.00 86.25 96 GLY A C 1
ATOM 714 O O . GLY A 1 96 ? -7.115 -3.570 24.577 1.00 86.25 96 GLY A O 1
ATOM 715 N N . ALA A 1 97 ? -7.625 -5.003 22.935 1.00 82.12 97 ALA A N 1
ATOM 716 C CA . ALA A 1 97 ? -7.362 -4.039 21.869 1.00 82.12 97 ALA A CA 1
ATOM 717 C C . ALA A 1 97 ? -8.518 -3.039 21.704 1.00 82.12 97 ALA A C 1
ATOM 719 O O . ALA A 1 97 ? -9.679 -3.427 21.580 1.00 82.12 97 ALA A O 1
ATOM 720 N N . SER A 1 98 ? -8.189 -1.748 21.633 1.00 76.56 98 SER A N 1
ATOM 721 C CA . SER A 1 98 ? -9.086 -0.733 21.075 1.00 76.56 98 SER A CA 1
ATOM 722 C C . SER A 1 98 ? -8.813 -0.605 19.581 1.00 76.56 98 SER A C 1
ATOM 724 O O . SER A 1 98 ? -7.662 -0.469 19.173 1.00 76.56 98 SER A O 1
ATOM 726 N N . THR A 1 99 ? -9.861 -0.645 18.760 1.00 70.94 99 THR A N 1
ATOM 727 C CA . THR A 1 99 ? -9.755 -0.533 17.295 1.00 70.94 99 THR A CA 1
ATOM 728 C C . THR A 1 99 ? -9.967 0.891 16.792 1.00 70.94 99 THR A C 1
ATOM 730 O O . THR A 1 99 ? -10.212 1.090 15.601 1.00 70.94 99 THR A O 1
ATOM 733 N N . ASN A 1 100 ? -9.919 1.892 17.678 1.00 73.75 100 ASN A N 1
ATOM 734 C CA . ASN A 1 100 ? -9.908 3.277 17.228 1.00 73.75 100 ASN A CA 1
ATOM 735 C C . ASN A 1 100 ? -8.689 3.482 16.319 1.00 73.75 100 ASN A C 1
ATOM 737 O O . ASN A 1 100 ? -7.591 3.051 16.684 1.00 73.75 100 ASN A O 1
ATOM 741 N N . PRO A 1 101 ? -8.856 4.108 15.140 1.00 62.66 101 PRO A N 1
ATOM 742 C CA . PRO A 1 101 ? -7.717 4.408 14.293 1.00 62.66 101 PRO A CA 1
ATOM 743 C C . PRO A 1 101 ? -6.729 5.252 15.107 1.00 62.66 101 PRO A C 1
ATOM 745 O O . PRO A 1 101 ? -7.170 6.187 15.785 1.00 62.66 101 PRO A O 1
ATOM 748 N N . PRO A 1 102 ? -5.423 4.933 15.091 1.00 59.75 102 PRO A N 1
ATOM 749 C CA . PRO A 1 102 ? -4.444 5.769 15.763 1.00 59.75 102 PRO A CA 1
ATOM 750 C C . PRO A 1 102 ? -4.571 7.185 15.194 1.00 59.75 102 PRO A C 1
ATOM 752 O O . PRO A 1 102 ? -4.451 7.394 13.985 1.00 59.75 102 PRO A O 1
ATOM 755 N N . GLY A 1 103 ? -4.905 8.145 16.061 1.00 55.78 103 GLY A N 1
ATOM 756 C CA . GLY A 1 103 ? -4.868 9.558 15.706 1.00 55.78 103 GLY A CA 1
ATOM 757 C C . GLY A 1 103 ? -3.454 9.935 15.271 1.00 55.78 103 GLY A C 1
ATOM 758 O O . GLY A 1 103 ? -2.483 9.320 15.717 1.00 55.78 103 GLY A O 1
ATOM 759 N N . ARG A 1 104 ? -3.341 10.928 14.381 1.00 59.06 104 ARG A N 1
ATOM 760 C CA . ARG A 1 104 ? -2.048 11.527 14.020 1.00 59.06 104 ARG A CA 1
ATOM 761 C C . ARG A 1 104 ? -1.362 11.954 15.328 1.00 59.06 104 ARG A C 1
ATOM 763 O O . ARG A 1 104 ? -2.004 12.636 16.126 1.00 59.06 104 ARG A O 1
ATOM 770 N N . ALA A 1 105 ? -0.142 11.470 15.565 1.00 48.50 105 ALA A N 1
ATOM 771 C CA . ALA A 1 105 ? 0.673 11.882 16.709 1.00 48.50 105 ALA A CA 1
ATOM 772 C C . ALA A 1 105 ? 1.008 13.377 16.635 1.00 48.50 105 ALA A C 1
ATOM 774 O O . ALA A 1 105 ? 1.123 13.892 15.496 1.00 48.50 105 ALA A O 1
#

Radius of gyration: 17.95 Å; chains: 1; bounding box: 38×32×48 Å

pLDDT: mean 78.76, std 20.64, range [34.19, 97.56]

Secondary structure (DSSP, 8-state):
-EEE-S--HHHHHHHGGGGTTTGGGGSTTEEE---SEEEE-----S-SSS-TT--TT-------S--PPEEEETTEEEEESSEEEE--TTSS--TT---SPPPP-

Foldseek 3Di:
DKDAADDDPVRCVVLVVCVVQVCSCVDPRIDDDDDQKDWDADDDDPDDDDDPPDPPPDDDDDDDDPPFAWDDDPNHTDGGPGDMDGHDPPPDDDPPDDPDDDDRD

Sequence (105 aa):
MCLVGDVGRFELLRAFPTVRTGAHLDHPAVTTLRVSEVDLELLPSGVDDLDEGNLIGAESGHSSSHHLARLRA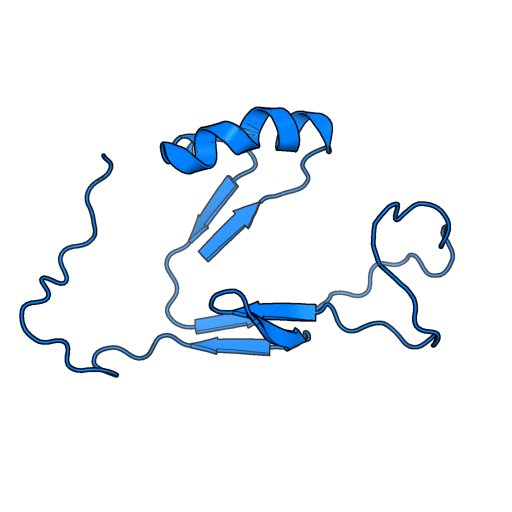DGEPFGSLPCTLVTRPGALWIAGASTNPPGRA